Protein 6IKT (pdb70)

Nearest PDB structures (foldseek):
  5cwy-assembly1_A-2  TM=1.002E+00  e=5.126E-31  Xanthomonas oryzae pv. oryzae KACC 10331
  6iky-assembly1_A  TM=1.002E+00  e=7.379E-31  Xanthomonas oryzae pv. oryzae KACC 10331
  5cy7-assembly1_A  TM=1.002E+00  e=2.071E-30  Xanthomonas oryzae pv. oryzae KACC 10331
  5kob-assembly2_D  TM=9.706E-01  e=8.664E-22  Paraburkholderia xenovorans LB400
  6jf3-assembly1_B  TM=9.533E-01  e=2.089E-14  Acinetobacter baumannii

Solvent-accessible surface area: 8164 Å² total

Foldseek 3Di:
DAAQFAAPVPCLLQAQADFDPQFQDPVLVVVVVNQVVNCVVQVHQKDACSRRPDRYQWMWGPDVRDTAIFTPKDKDAPDPDWDWDKDDRNHPQKIFIFIDRQKMWMWGAGSNGHIDIDIDGDPNRVRVVQRSCSNNSHHRVVGGPDPLGIDGPVPDDD

InterPro domains:
  IPR023635 Peptide deformylase [MF_00163] (42-211)
  IPR023635 Peptide deformylase [PF01327] (43-198)
  IPR023635 Peptide deformylase [PR01576] (74-103)
  IPR023635 Peptide deformylase [PR01576] (138-149)
  IPR023635 Peptide deformylase [PR01576] (150-168)
  IPR023635 Peptide deformylase [PR01576] (169-198)
  IPR023635 Peptide deformylase [PTHR10458] (38-197)
  IPR023635 Peptide deformylase [TIGR00079] (45-200)
  IPR023635 Peptide deformylase [cd00487] (46-192)
  IPR036821 Peptide deformylase superfamily [G3DSA:3.90.45.10] (36-211)
  IPR036821 Peptide deformylase superfamily [SSF56420] (32-205)

Structure (mmCIF, N/CA/C/O backbone):
data_6IKT
#
_entry.id   6IKT
#
_cell.length_a   58.880
_cell.length_b   58.880
_cell.length_c   265.292
_cell.angle_alpha   90.000
_cell.angle_beta   90.000
_cell.angle_gamma   120.000
#
_symmetry.space_group_name_H-M   'P 61 2 2'
#
loop_
_entity.id
_entity.type
_entity.pdbx_description
1 polymer 'Peptide deformylase'
2 non-polymer 'CADMIUM ION'
3 non-polymer 'NICKEL (II) ION'
4 non-polymer '(3R)-3-benzyl-4-oxo-4-[(2-oxo-2-phenylethyl)sulfanyl]butanoic acid'
5 water water
#
loop_
_atom_site.group_PDB
_atom_site.id
_atom_site.type_symbol
_atom_site.label_atom_id
_atom_site.label_alt_id
_atom_site.label_comp_id
_atom_site.label_asym_id
_atom_site.label_entity_id
_atom_site.label_seq_id
_atom_site.pdbx_PDB_ins_code
_atom_site.Cartn_x
_atom_site.Cartn_y
_atom_site.Cartn_z
_atom_site.occupancy
_atom_site.B_iso_or_equiv
_atom_site.auth_seq_id
_atom_site.auth_comp_id
_atom_site.auth_asym_id
_atom_site.auth_atom_id
_atom_site.pdbx_PDB_model_num
ATOM 1 N N . MET A 1 1 ? -9.081 21.269 -12.839 1.00 34.39 1 MET A N 1
ATOM 2 C CA . MET A 1 1 ? -9.491 19.863 -12.987 1.00 33.78 1 MET A CA 1
ATOM 3 C C . MET A 1 1 ? -8.523 19.038 -12.122 1.00 29.68 1 MET A C 1
ATOM 4 O O . MET A 1 1 ? -7.276 19.255 -12.165 1.00 26.21 1 MET A O 1
ATOM 9 N N . ILE A 1 2 ? -9.089 18.170 -11.279 1.00 22.92 2 ILE A N 1
ATOM 10 C CA . ILE A 1 2 ? -8.352 17.267 -10.457 1.00 23.78 2 ILE A CA 1
ATOM 11 C C . ILE A 1 2 ? -7.815 16.171 -11.377 1.00 23.75 2 ILE A C 1
ATOM 12 O O . ILE A 1 2 ? -8.550 15.582 -12.122 1.00 23.53 2 ILE A O 1
ATOM 17 N N . ARG A 1 3 ? -6.522 15.870 -11.300 1.00 22.14 3 ARG A N 1
ATOM 18 C CA . ARG A 1 3 ? -5.899 14.864 -12.181 1.00 21.50 3 ARG A CA 1
ATOM 19 C C . ARG A 1 3 ? -5.615 13.579 -11.423 1.00 20.68 3 ARG A C 1
ATOM 20 O O . ARG A 1 3 ? -5.350 13.614 -10.246 1.00 20.61 3 ARG A O 1
ATOM 28 N N . ASP A 1 4 ? -5.596 12.461 -12.107 1.00 21.50 4 ASP A N 1
ATOM 29 C CA . ASP A 1 4 ? -5.206 11.197 -11.479 1.00 24.02 4 ASP A CA 1
ATOM 30 C C . ASP A 1 4 ? -3.726 11.198 -11.079 1.00 22.64 4 ASP A C 1
ATOM 31 O O . ASP A 1 4 ? -2.884 11.566 -11.864 1.00 20.54 4 ASP A O 1
ATOM 36 N N . ILE A 1 5 ? -3.416 10.773 -9.850 1.00 23.57 5 ILE A N 1
ATOM 37 C CA . ILE A 1 5 ? -2.051 10.595 -9.408 1.00 21.68 5 ILE A CA 1
ATOM 38 C C . ILE A 1 5 ? -1.612 9.174 -9.728 1.00 22.78 5 ILE A C 1
ATOM 39 O O . ILE A 1 5 ? -2.253 8.226 -9.313 1.00 23.91 5 ILE A O 1
ATOM 44 N N . ILE A 1 6 ? -0.521 9.004 -10.455 1.00 18.14 6 ILE A N 1
ATOM 45 C CA . ILE A 1 6 ? -0.092 7.691 -10.809 1.00 18.97 6 ILE A CA 1
ATOM 46 C C . ILE A 1 6 ? 0.704 7.064 -9.625 1.00 18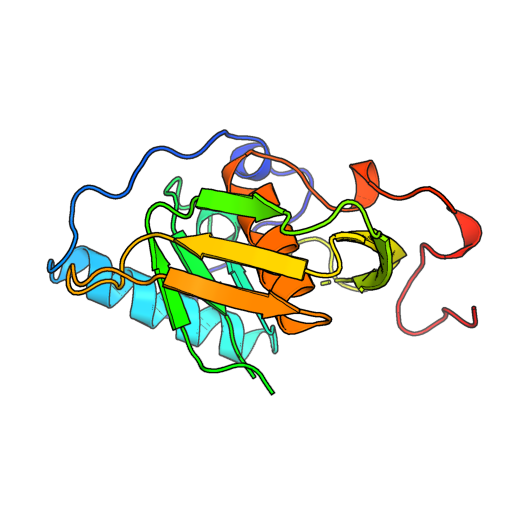.46 6 ILE A C 1
ATOM 47 O O . ILE A 1 6 ? 1.348 7.765 -8.856 1.00 18.16 6 ILE A O 1
ATOM 52 N N . ARG A 1 7 ? 0.643 5.738 -9.526 1.00 17.32 7 ARG A N 1
ATOM 53 C CA . ARG A 1 7 ? 1.217 5.007 -8.412 1.00 20.24 7 ARG A CA 1
ATOM 54 C C . ARG A 1 7 ? 2.543 4.394 -8.766 1.00 18.29 7 ARG A C 1
ATOM 55 O O . ARG A 1 7 ? 2.852 4.107 -9.936 1.00 19.59 7 ARG A O 1
ATOM 63 N N . MET A 1 8 ? 3.335 4.232 -7.750 1.00 18.09 8 MET A N 1
ATOM 64 C CA . MET A 1 8 ? 4.662 3.640 -7.847 1.00 18.59 8 MET A CA 1
ATOM 65 C C . MET A 1 8 ? 4.585 2.316 -8.538 1.00 17.81 8 MET A C 1
ATOM 66 O O . MET A 1 8 ? 3.633 1.581 -8.344 1.00 17.61 8 MET A O 1
ATOM 71 N N . GLY A 1 9 ? 5.543 2.100 -9.433 1.00 18.53 9 GLY A N 1
ATOM 72 C CA . GLY A 1 9 ? 5.409 1.060 -10.420 1.00 21.33 9 GLY A CA 1
ATOM 73 C C . GLY A 1 9 ? 5.115 1.556 -11.812 1.00 21.95 9 GLY A C 1
ATOM 74 O O . GLY A 1 9 ? 5.425 0.878 -12.738 1.00 21.18 9 GLY A O 1
ATOM 75 N N . ASP A 1 10 ? 4.469 2.710 -11.955 1.00 20.03 10 ASP A N 1
ATOM 76 C CA . ASP A 1 10 ? 4.308 3.307 -13.271 1.00 21.68 10 ASP A CA 1
ATOM 77 C C . ASP A 1 10 ? 5.681 3.820 -13.733 1.00 21.83 10 ASP A C 1
ATOM 78 O O . ASP A 1 10 ? 6.397 4.519 -13.022 1.00 20.96 10 ASP A O 1
ATOM 83 N N . LYS A 1 11 ? 6.071 3.367 -14.903 1.00 23.12 11 LYS A N 1
ATOM 84 C CA . LYS A 1 11 ? 7.313 3.757 -15.551 1.00 25.13 11 LYS A CA 1
ATOM 85 C C . LYS A 1 11 ? 7.451 5.245 -15.727 1.00 20.44 11 LYS A C 1
ATOM 86 O O . LYS A 1 11 ? 8.525 5.752 -15.769 1.00 17.74 11 LYS A O 1
ATOM 92 N N . ARG A 1 12 ? 6.343 5.926 -15.794 1.00 21.28 12 ARG A N 1
ATOM 93 C CA . ARG A 1 12 ? 6.365 7.348 -16.005 1.00 20.42 12 ARG A CA 1
ATOM 94 C C . ARG A 1 12 ? 6.909 8.086 -14.820 1.00 22.55 12 ARG A C 1
ATOM 95 O O . ARG A 1 12 ? 7.350 9.194 -14.984 1.00 21.18 12 ARG A O 1
ATOM 103 N N . LEU A 1 13 ? 6.911 7.493 -13.627 1.00 20.60 13 LEU A N 1
ATOM 104 C CA . LEU A 1 13 ? 7.617 8.119 -12.496 1.00 20.29 13 LEU A CA 1
ATOM 105 C C . LEU A 1 13 ? 9.126 7.933 -12.502 1.00 18.65 13 LEU A C 1
ATOM 106 O O . LEU A 1 13 ? 9.832 8.396 -11.606 1.00 20.66 13 LEU A O 1
ATOM 111 N N . LEU A 1 14 ? 9.636 7.127 -13.405 1.00 19.33 14 LEU A N 1
ATOM 112 C CA . LEU A 1 14 ? 11.076 6.831 -13.476 1.00 20.19 14 LEU A CA 1
ATOM 113 C C . LEU A 1 14 ? 11.803 7.657 -14.521 1.00 20.95 14 LEU A C 1
ATOM 114 O O . LEU A 1 14 ? 12.986 7.456 -14.712 1.00 19.23 14 LEU A O 1
ATOM 119 N N . ARG A 1 15 ? 11.123 8.574 -15.188 1.00 22.01 15 ARG A N 1
ATOM 120 C CA . ARG A 1 15 ? 11.750 9.348 -16.305 1.00 22.82 15 ARG A CA 1
ATOM 121 C C . ARG A 1 15 ? 12.512 10.534 -15.773 1.00 20.91 15 ARG A C 1
ATOM 122 O O . ARG A 1 15 ? 12.262 10.983 -14.675 1.00 18.73 15 ARG A O 1
ATOM 130 N N . VAL A 1 16 ? 13.474 11.040 -16.541 1.00 20.09 16 VAL A N 1
ATOM 131 C CA . VAL A 1 16 ? 14.098 12.300 -16.183 1.00 24.72 16 VAL A CA 1
ATOM 132 C C . VAL A 1 16 ? 13.323 13.382 -16.999 1.00 21.96 16 VAL A C 1
ATOM 133 O O . VAL A 1 16 ? 13.318 13.355 -18.225 1.00 20.24 16 VAL A O 1
ATOM 137 N N . ALA A 1 17 ? 12.654 14.300 -16.319 1.00 18.16 17 ALA A N 1
ATOM 138 C CA . ALA A 1 17 ? 11.740 15.227 -17.003 1.00 18.95 17 ALA A CA 1
ATOM 139 C C . ALA A 1 17 ? 12.490 16.337 -17.748 1.00 17.44 17 ALA A C 1
ATOM 140 O O . ALA A 1 17 ? 13.478 16.866 -17.221 1.00 19.16 17 ALA A O 1
ATOM 142 N N . PRO A 1 18 ? 11.980 16.750 -18.931 1.00 18.38 18 PRO A N 1
ATOM 143 C CA . PRO A 1 18 ? 12.561 17.904 -19.589 1.00 17.92 18 PRO A CA 1
ATOM 144 C C . PRO A 1 18 ? 12.103 19.225 -18.988 1.00 17.42 18 PRO A C 1
ATOM 145 O O . PRO A 1 18 ? 11.098 19.287 -18.228 1.00 15.77 18 PRO A O 1
ATOM 149 N N . GLN A 1 19 ? 12.802 20.275 -19.338 1.00 15.75 19 GLN A N 1
ATOM 150 C CA . GLN A 1 19 ? 12.467 21.632 -18.900 1.00 18.42 19 GLN A CA 1
ATOM 151 C C . GLN A 1 19 ? 11.146 22.175 -19.378 1.00 16.19 19 GLN A C 1
ATOM 152 O O . GLN A 1 19 ? 10.677 21.830 -20.408 1.00 17.63 19 GLN A O 1
ATOM 158 N N . VAL A 1 20 ? 10.587 23.086 -18.617 1.00 16.51 20 VAL A N 1
ATOM 159 C CA . VAL A 1 20 ? 9.435 23.882 -18.984 1.00 15.64 20 VAL A CA 1
ATOM 160 C C . VAL A 1 20 ? 9.928 24.988 -19.903 1.00 15.88 20 VAL A C 1
ATOM 161 O O . VAL A 1 20 ? 10.887 25.709 -19.571 1.00 14.89 20 VAL A O 1
ATOM 165 N N . THR A 1 21 ? 9.275 25.154 -21.037 1.00 15.18 21 THR A N 1
ATOM 166 C CA . THR A 1 21 ? 9.682 26.197 -21.993 1.00 17.33 21 THR A CA 1
ATOM 167 C C . THR A 1 21 ? 8.496 27.087 -22.369 1.00 17.13 21 THR A C 1
ATOM 168 O O . THR A 1 21 ? 8.566 27.887 -23.321 1.00 13.43 21 THR A O 1
ATOM 172 N N . ASN A 1 22 ? 7.451 27.039 -21.554 1.00 14.11 22 ASN A N 1
ATOM 173 C CA . ASN A 1 22 ? 6.253 27.856 -21.760 1.00 15.03 22 ASN A CA 1
ATOM 174 C C . ASN A 1 22 ? 5.883 28.693 -20.560 1.00 13.71 22 ASN A C 1
ATOM 175 O O . ASN A 1 22 ? 4.722 28.946 -20.281 1.00 14.00 22 ASN A O 1
ATOM 180 N N . LEU A 1 23 ? 6.906 29.186 -19.877 1.00 13.99 23 LEU A N 1
ATOM 181 C CA . LEU A 1 23 ? 6.679 30.200 -18.848 1.00 14.43 23 LEU A CA 1
ATOM 182 C C . LEU A 1 23 ? 5.812 31.383 -19.368 1.00 16.33 23 LEU A C 1
ATOM 183 O O . LEU A 1 23 ? 5.989 31.874 -20.510 1.00 16.03 23 LEU A O 1
ATOM 188 N N . GLY A 1 24 ? 4.815 31.762 -18.570 1.00 15.51 24 GLY A N 1
ATOM 189 C CA . GLY A 1 24 ? 3.915 32.890 -18.874 1.00 16.06 24 GLY A CA 1
ATOM 190 C C . GLY A 1 24 ? 2.713 32.504 -19.722 1.00 15.25 24 GLY A C 1
ATOM 191 O O . GLY A 1 24 ? 1.898 33.339 -20.033 1.00 16.03 24 GLY A O 1
ATOM 192 N N . SER A 1 25 ? 2.635 31.258 -20.153 1.00 16.54 25 SER A N 1
ATOM 193 C CA . SER A 1 25 ? 1.609 30.839 -21.087 1.00 17.55 25 SER A CA 1
ATOM 194 C C . SER A 1 25 ? 0.329 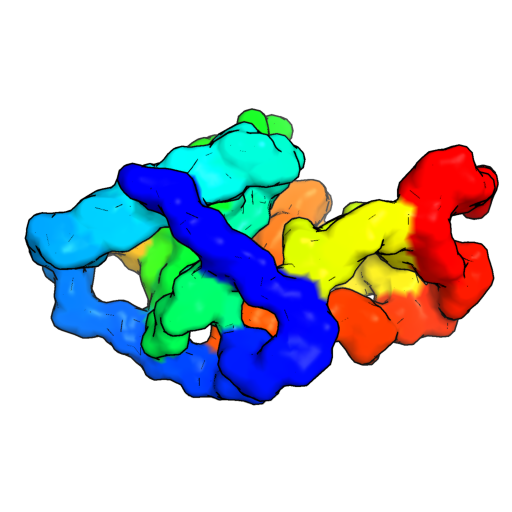30.492 -20.349 1.00 19.05 25 SER A C 1
ATOM 195 O O . SER A 1 25 ? 0.421 30.202 -19.151 1.00 16.33 25 SER A O 1
ATOM 198 N N . ALA A 1 26 ? -0.826 30.533 -21.052 1.00 19.06 26 ALA A N 1
ATOM 199 C CA . ALA A 1 26 ? -2.113 30.038 -20.525 1.00 17.02 26 ALA A CA 1
ATOM 200 C C . ALA A 1 26 ? -2.045 28.546 -20.251 1.00 16.80 26 ALA A C 1
ATOM 201 O O . ALA A 1 26 ? -2.566 28.133 -19.240 1.00 15.76 26 ALA A O 1
ATOM 203 N N . GLU A 1 27 ? -1.416 27.749 -21.121 1.00 15.16 27 GLU A N 1
ATOM 204 C CA . GLU A 1 27 ? -1.261 26.346 -20.943 1.00 16.97 27 GLU A CA 1
ATOM 205 C C . GLU A 1 27 ? -0.555 25.957 -19.612 1.00 17.11 27 GLU A C 1
ATOM 206 O O . GLU A 1 27 ? -1.043 25.118 -18.885 1.00 16.74 27 GLU A O 1
ATOM 208 N N . LEU A 1 28 ? 0.567 26.576 -19.318 1.00 16.01 28 LEU A N 1
ATOM 209 C CA . LEU A 1 28 ? 1.248 26.342 -18.082 1.00 17.09 28 LEU A CA 1
ATOM 210 C C . LEU A 1 28 ? 0.406 26.762 -16.862 1.00 17.75 28 LEU A C 1
ATOM 211 O O . LEU A 1 28 ? 0.396 26.052 -15.846 1.00 14.24 28 LEU A O 1
ATOM 216 N N . HIS A 1 29 ? -0.221 27.942 -16.941 1.00 18.78 29 HIS A N 1
ATOM 217 C CA . HIS A 1 29 ? -1.100 28.449 -15.817 1.00 21.53 29 HIS A CA 1
ATOM 218 C C . HIS A 1 29 ? -2.237 27.425 -15.536 1.00 19.72 29 HIS A C 1
ATOM 219 O O . HIS A 1 29 ? -2.552 27.169 -14.417 1.00 17.24 29 HIS A O 1
ATOM 226 N N . ALA A 1 30 ? -2.833 26.847 -16.553 1.00 19.09 30 ALA A N 1
ATOM 227 C CA . ALA A 1 30 ? -3.898 25.877 -16.349 1.00 19.38 30 ALA A CA 1
ATOM 228 C C . ALA A 1 30 ? -3.313 24.589 -15.739 1.00 20.00 30 ALA A C 1
ATOM 229 O O . ALA A 1 30 ? -3.968 24.007 -14.922 1.00 18.88 30 ALA A O 1
ATOM 231 N N . LEU A 1 31 ? -2.159 24.101 -16.225 1.00 16.87 31 LEU A N 1
ATOM 232 C CA . LEU A 1 31 ? -1.532 22.933 -15.618 1.00 16.07 31 LEU A CA 1
ATOM 233 C C . LEU A 1 31 ? -1.202 23.183 -14.103 1.00 15.34 31 LEU A C 1
ATOM 234 O O . LEU A 1 31 ? -1.472 22.320 -13.238 1.00 15.62 31 LEU A O 1
ATOM 239 N N . VAL A 1 32 ? -0.631 24.320 -13.782 1.00 13.46 32 VAL A N 1
ATOM 240 C CA . VAL A 1 32 ? -0.312 24.646 -12.408 1.00 13.89 32 VAL A CA 1
ATOM 241 C C . VAL A 1 32 ? -1.568 24.688 -11.531 1.00 15.78 32 VAL A C 1
ATOM 242 O O . VAL A 1 32 ? -1.592 24.129 -10.414 1.00 13.71 32 VAL A O 1
ATOM 246 N N . SER A 1 33 ? -2.602 25.354 -12.041 1.00 16.62 33 SER A N 1
ATOM 247 C CA . SER A 1 33 ? -3.905 25.409 -11.346 1.00 18.13 33 SER A CA 1
ATOM 248 C C . SER A 1 33 ? -4.422 23.986 -11.061 1.00 15.83 33 SER A C 1
ATOM 249 O O . SER A 1 33 ? -4.887 23.682 -9.955 1.00 15.77 33 SER A O 1
ATOM 252 N N . ASP A 1 34 ? -4.340 23.119 -12.058 1.00 16.46 34 ASP A N 1
ATOM 253 C CA . ASP A 1 34 ? -4.667 21.697 -11.901 1.00 17.24 34 ASP A CA 1
ATOM 254 C C . ASP A 1 34 ? -3.847 20.994 -10.854 1.00 16.70 34 ASP A C 1
ATOM 255 O O . ASP A 1 34 ? -4.387 20.167 -10.094 1.00 15.02 34 ASP A O 1
ATOM 260 N N . MET A 1 35 ? -2.537 21.291 -10.814 1.00 14.61 35 MET A N 1
ATOM 261 C CA . MET A 1 35 ? -1.655 20.718 -9.819 1.00 14.27 35 MET A CA 1
ATOM 262 C C . MET A 1 35 ? -1.995 21.145 -8.367 1.00 14.17 35 MET A C 1
ATOM 263 O O . MET A 1 35 ? -2.034 20.299 -7.458 1.00 13.32 35 MET A O 1
ATOM 268 N N . PHE A 1 36 ? -2.240 22.427 -8.144 1.00 14.94 36 PHE A N 1
ATOM 269 C CA . PHE A 1 36 ? -2.695 22.869 -6.854 1.00 15.50 36 PHE A CA 1
ATOM 270 C C . PHE A 1 36 ? -4.024 22.206 -6.446 1.00 17.13 36 PHE A C 1
ATOM 271 O O . PHE A 1 36 ? -4.169 21.843 -5.294 1.00 16.42 36 PHE A O 1
ATOM 279 N N . GLU A 1 37 ? -4.933 22.000 -7.393 1.00 17.90 37 GLU A N 1
ATOM 280 C CA . GLU A 1 37 ? -6.216 21.407 -7.088 1.00 19.65 37 GLU A CA 1
ATOM 281 C C . GLU A 1 37 ? -6.066 19.957 -6.718 1.00 18.55 37 GLU A C 1
ATOM 282 O O . GLU A 1 37 ? -6.678 19.466 -5.749 1.00 16.67 37 GLU A O 1
ATOM 288 N N . THR A 1 38 ? -5.280 19.259 -7.514 1.00 16.65 38 THR A N 1
ATOM 289 C CA . THR A 1 38 ? -4.936 17.911 -7.277 1.00 16.04 38 THR A CA 1
ATOM 290 C C . THR A 1 38 ? -4.247 17.658 -5.945 1.00 17.05 38 THR A C 1
ATOM 291 O O . THR A 1 38 ? -4.623 16.693 -5.226 1.00 14.86 38 THR A O 1
ATOM 295 N N . MET A 1 39 ? -3.229 18.459 -5.648 1.00 15.87 39 MET A N 1
ATOM 296 C CA . MET A 1 39 ? -2.486 18.369 -4.405 1.00 18.32 39 MET A CA 1
ATOM 297 C C . MET A 1 39 ? -3.432 18.591 -3.221 1.00 18.98 39 MET A C 1
ATOM 298 O O . MET A 1 39 ? -3.398 17.837 -2.237 1.00 16.92 39 MET A O 1
ATOM 303 N N . GLY A 1 40 ? -4.305 19.602 -3.376 1.00 18.70 40 GLY A N 1
ATOM 304 C CA . GLY A 1 40 ? -5.340 19.934 -2.402 1.00 18.78 40 GLY A CA 1
ATOM 305 C C . GLY A 1 40 ? -6.366 18.841 -2.118 1.00 16.61 40 GLY A C 1
ATOM 306 O O . GLY A 1 40 ? -6.625 18.567 -0.928 1.00 17.31 40 GLY A O 1
ATOM 307 N N . ALA A 1 41 ? -6.882 18.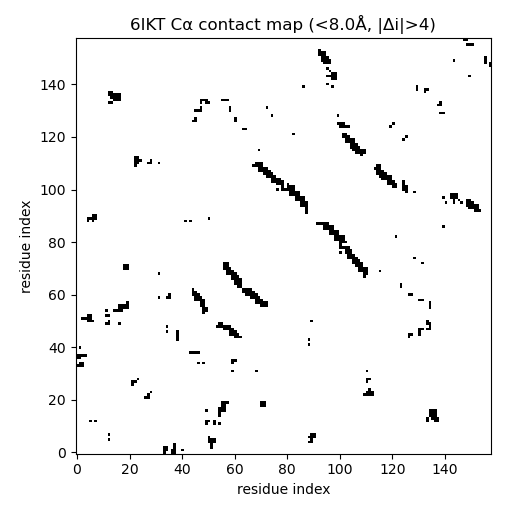219 -3.158 1.00 14.91 41 ALA A N 1
ATOM 308 C CA . ALA A 1 41 ? -7.802 17.091 -3.009 1.00 17.16 41 ALA A CA 1
ATOM 309 C C . ALA A 1 41 ? -7.122 15.853 -2.355 1.00 19.20 41 ALA A C 1
ATOM 310 O O . ALA A 1 41 ? -7.792 15.125 -1.616 1.00 22.02 41 ALA A O 1
ATOM 312 N N . ALA A 1 42 ? -5.825 15.646 -2.571 1.00 18.69 42 ALA A N 1
ATOM 313 C CA . ALA A 1 42 ? -5.132 14.510 -1.973 1.00 19.58 42 ALA A CA 1
ATOM 314 C C . ALA A 1 42 ? -4.562 14.878 -0.613 1.00 19.11 42 ALA A C 1
ATOM 315 O O . ALA A 1 42 ? -3.962 14.062 -0.014 1.00 16.18 42 ALA A O 1
ATOM 317 N N . HIS A 1 43 ? -4.695 16.111 -0.146 1.00 17.72 43 HIS A N 1
ATOM 318 C CA . HIS A 1 43 ? -4.147 16.566 1.125 1.00 20.41 43 HIS A CA 1
ATOM 319 C C . HIS A 1 43 ? -2.623 16.467 1.159 1.00 20.56 43 HIS A C 1
ATOM 320 O O . HIS A 1 43 ? -2.024 16.116 2.147 1.00 19.25 43 HIS A O 1
ATOM 327 N N . GLY A 1 44 ? -1.974 16.751 0.051 1.00 18.98 44 GLY A N 1
ATOM 328 C CA . GLY A 1 44 ? -0.525 16.783 0.039 1.00 17.48 44 GLY A CA 1
ATOM 329 C C . GLY A 1 44 ? 0.033 18.109 0.406 1.00 18.20 44 GLY A C 1
ATOM 330 O O . GLY A 1 44 ? -0.695 19.077 0.439 1.00 15.84 44 GLY A O 1
ATOM 331 N N . VAL A 1 45 ? 1.347 18.140 0.661 1.00 17.32 45 VAL A N 1
ATOM 332 C CA . VAL A 1 45 ? 2.068 19.366 0.802 1.00 18.42 45 VAL A CA 1
ATOM 333 C C . VAL A 1 45 ? 3.037 19.648 -0.377 1.00 17.02 45 VAL A C 1
ATOM 334 O O . VAL A 1 45 ? 3.739 20.662 -0.374 1.00 16.38 45 VAL A O 1
ATOM 338 N N . GLY A 1 46 ? 3.100 18.738 -1.322 1.00 15.14 46 GLY A N 1
ATOM 339 C CA . GLY A 1 46 ? 3.887 18.930 -2.519 1.00 15.62 46 GLY A CA 1
ATOM 340 C C . GLY A 1 46 ? 3.335 17.994 -3.561 1.00 15.25 46 GLY A C 1
ATOM 341 O O . GLY A 1 46 ? 2.648 17.004 -3.221 1.00 16.27 46 GLY A O 1
ATOM 342 N N . LEU A 1 47 ? 3.552 18.322 -4.822 1.00 13.66 47 LEU A N 1
ATOM 343 C CA . LEU A 1 47 ? 3.157 17.445 -5.928 1.00 13.37 47 LEU A CA 1
ATOM 344 C C . LEU A 1 47 ? 4.058 17.792 -7.123 1.00 13.00 47 LEU A C 1
ATOM 345 O O . LEU A 1 47 ? 4.253 18.973 -7.390 1.00 14.30 47 LEU A O 1
ATOM 350 N N . ALA A 1 48 ? 4.659 16.805 -7.773 1.00 12.07 48 ALA A N 1
ATOM 351 C CA . ALA A 1 48 ? 5.543 17.069 -8.930 1.00 13.64 48 ALA A CA 1
ATOM 352 C C . ALA A 1 48 ? 4.760 16.662 -10.159 1.00 12.89 48 ALA A C 1
ATOM 353 O O . ALA A 1 48 ? 3.966 15.761 -10.079 1.00 13.80 48 ALA A O 1
ATOM 355 N N . ALA A 1 49 ? 5.006 17.299 -11.288 1.00 12.61 49 ALA A N 1
ATOM 356 C CA . ALA A 1 49 ? 4.258 17.027 -12.509 1.00 12.98 49 ALA A CA 1
ATOM 357 C C . ALA A 1 49 ? 4.329 15.568 -12.954 1.00 13.92 49 ALA A C 1
ATOM 358 O O . ALA A 1 49 ? 3.363 15.049 -13.451 1.00 13.00 49 ALA A O 1
ATOM 360 N N . PRO A 1 50 ? 5.471 14.881 -12.774 1.00 13.93 50 PRO A N 1
ATOM 361 C CA . PRO A 1 50 ? 5.461 13.469 -13.170 1.00 14.21 50 PRO A CA 1
ATOM 362 C C . PRO A 1 50 ? 4.447 12.597 -12.450 1.00 14.88 50 PRO A C 1
ATOM 363 O O . PRO A 1 50 ? 3.964 11.594 -13.037 1.00 15.67 50 PRO A O 1
ATOM 367 N N . GLN A 1 51 ? 4.077 12.983 -11.240 1.00 14.29 51 GLN A N 1
ATOM 368 C CA . GLN A 1 51 ? 3.061 12.265 -10.535 1.00 15.24 51 GLN A CA 1
ATOM 369 C C . GLN A 1 51 ? 1.640 12.325 -11.131 1.00 16.50 51 GLN A C 1
ATOM 370 O O . GLN A 1 51 ? 0.788 11.542 -10.694 1.00 17.00 51 GLN A O 1
ATOM 376 N N . ILE A 1 52 ? 1.351 13.264 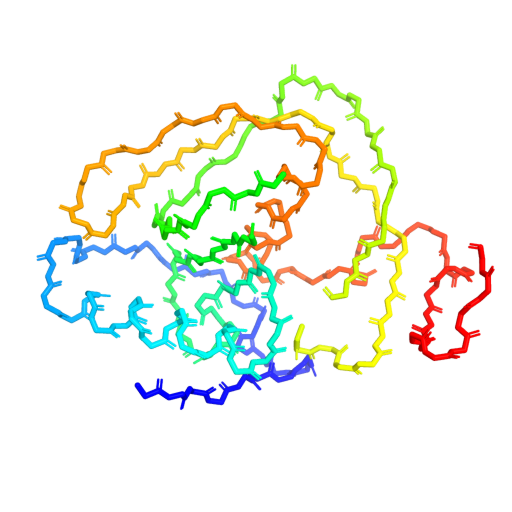-12.037 1.00 14.88 52 ILE A N 1
ATOM 377 C CA . ILE A 1 52 ? 0.120 13.284 -12.756 1.00 15.23 52 ILE A CA 1
ATOM 378 C C . ILE A 1 52 ? 0.446 12.988 -14.189 1.00 16.05 52 ILE A C 1
ATOM 379 O O . ILE A 1 52 ? -0.268 13.387 -15.073 1.00 15.26 52 ILE A O 1
ATOM 384 N N . ALA A 1 53 ? 1.532 12.260 -14.426 1.00 15.71 53 ALA A N 1
ATOM 385 C CA . ALA A 1 53 ? 1.967 11.801 -15.770 1.00 18.63 53 ALA A CA 1
ATOM 386 C C . ALA A 1 53 ? 2.239 12.961 -16.710 1.00 19.53 53 ALA A C 1
ATOM 387 O O . ALA A 1 53 ? 2.041 12.834 -17.879 1.00 21.62 53 ALA A O 1
ATOM 389 N N . VAL A 1 54 ? 2.730 14.073 -16.183 1.00 18.49 54 VAL A N 1
ATOM 390 C CA . VAL A 1 54 ? 3.168 15.147 -17.035 1.00 18.97 54 VAL A CA 1
ATOM 391 C C . VAL A 1 54 ? 4.675 15.224 -16.882 1.00 18.77 54 VAL A C 1
ATOM 392 O O . VAL A 1 54 ? 5.195 15.522 -15.787 1.00 17.32 54 VAL A O 1
ATOM 396 N N . ASP A 1 55 ? 5.356 14.989 -18.002 1.00 16.29 55 ASP A N 1
ATOM 397 C CA . ASP A 1 55 ? 6.822 14.914 -18.071 1.00 19.34 55 ASP A CA 1
ATOM 398 C C . ASP A 1 55 ? 7.444 16.349 -18.230 1.00 18.50 55 ASP A C 1
ATOM 399 O O . ASP A 1 55 ? 7.879 16.784 -19.301 1.00 17.36 55 ASP A O 1
ATOM 404 N N . LEU A 1 56 ? 7.501 17.061 -17.121 1.00 16.55 56 LEU A N 1
ATOM 405 C CA . LEU A 1 56 ? 8.028 18.417 -17.068 1.00 15.73 56 LEU A CA 1
ATOM 406 C C . LEU A 1 56 ? 8.623 18.656 -15.714 1.00 15.15 56 LEU A C 1
ATOM 407 O O . LEU A 1 56 ? 8.105 18.145 -14.687 1.00 14.76 56 LEU A O 1
ATOM 412 N N . GLN A 1 57 ? 9.643 19.499 -15.706 1.00 13.74 57 GLN A N 1
ATOM 413 C CA . GLN A 1 57 ? 10.284 20.013 -14.466 1.00 13.99 57 GLN A CA 1
ATOM 414 C C . GLN A 1 57 ? 9.444 21.059 -13.771 1.00 13.29 57 GLN A C 1
ATOM 415 O O . GLN A 1 57 ? 9.696 22.257 -13.825 1.00 13.19 57 GLN A O 1
ATOM 421 N N . LEU A 1 58 ? 8.425 20.598 -13.064 1.00 13.06 58 LEU A N 1
ATOM 422 C CA . LEU A 1 58 ? 7.493 21.458 -12.455 1.00 12.46 58 LEU A CA 1
ATOM 423 C C . LEU A 1 58 ? 6.977 20.803 -11.160 1.00 12.21 58 LEU A C 1
ATOM 424 O O . LEU A 1 58 ? 6.615 19.632 -11.142 1.00 11.70 58 LEU A O 1
ATOM 429 N N . MET A 1 59 ? 6.957 21.578 -10.110 1.00 12.02 59 MET A N 1
ATOM 430 C CA . MET A 1 59 ? 6.385 21.144 -8.840 1.00 13.26 59 MET A CA 1
ATOM 431 C C . MET A 1 59 ? 5.537 22.276 -8.241 1.00 12.50 59 MET A C 1
ATOM 432 O O . MET A 1 59 ? 5.734 23.462 -8.550 1.00 11.44 59 MET A O 1
ATOM 437 N N . VAL A 1 60 ? 4.616 21.884 -7.374 1.00 12.68 60 VAL A N 1
ATOM 438 C CA . VAL A 1 60 ? 3.888 22.798 -6.498 1.00 12.43 60 VAL A CA 1
ATOM 439 C C . VAL A 1 60 ? 4.040 22.320 -5.059 1.00 12.42 60 VAL A C 1
ATOM 440 O O . VAL A 1 60 ? 4.249 21.144 -4.868 1.00 11.37 60 VAL A O 1
ATOM 444 N N . PHE A 1 61 ? 4.008 23.228 -4.099 1.00 12.09 61 PHE A N 1
ATOM 445 C CA . PHE A 1 61 ? 4.156 22.865 -2.726 1.00 13.52 61 PHE A CA 1
ATOM 446 C C . PHE A 1 61 ? 3.675 23.972 -1.819 1.00 16.81 61 PHE A C 1
ATOM 447 O O . PHE A 1 61 ? 3.501 25.116 -2.262 1.00 15.69 61 PHE A O 1
ATOM 455 N N . GLY A 1 62 ? 3.388 23.601 -0.568 1.00 16.48 62 GLY A N 1
ATOM 456 C CA . GLY A 1 62 ? 3.192 24.555 0.529 1.00 19.75 62 GLY A CA 1
ATOM 457 C C . GLY A 1 62 ? 1.913 24.243 1.296 1.00 25.40 62 GLY A C 1
ATOM 458 O O . GLY A 1 62 ? 0.996 23.583 0.759 1.00 29.82 62 GLY A O 1
ATOM 459 N N . PHE A 1 63 ? 1.770 24.862 2.451 1.00 27.71 63 PHE A N 1
ATOM 460 C CA . PHE A 1 63 ? 0.985 24.293 3.592 1.00 35.51 63 PHE A CA 1
ATOM 461 C C . PHE A 1 63 ? 0.557 25.478 4.442 1.00 36.41 63 PHE A C 1
ATOM 462 O O . PHE A 1 63 ? 1.486 26.117 4.962 1.00 36.11 63 PHE A O 1
ATOM 464 N N . ALA A 1 74 ? 5.910 26.805 8.457 1.00 52.13 74 ALA A N 1
ATOM 465 C CA . ALA A 1 74 ? 4.836 26.786 7.475 1.00 54.29 74 ALA A CA 1
ATOM 466 C C . ALA A 1 74 ? 5.380 27.344 6.183 1.00 53.60 74 ALA A C 1
ATOM 467 O O . ALA A 1 74 ? 6.100 28.333 6.177 1.00 54.49 74 ALA A O 1
ATOM 469 N N . VAL A 1 75 ? 4.982 26.708 5.093 1.00 47.91 75 VAL A N 1
ATOM 470 C CA . VAL A 1 75 ? 5.686 26.793 3.810 1.00 43.98 75 VAL A CA 1
ATOM 471 C C . VAL A 1 75 ? 4.804 27.523 2.778 1.00 33.12 75 VAL A C 1
ATOM 472 O O . VAL A 1 75 ? 3.712 27.088 2.473 1.00 26.01 75 VAL A O 1
ATOM 476 N N . PRO A 1 76 ? 5.271 28.613 2.244 1.00 31.21 76 PRO A N 1
ATOM 477 C CA . PRO A 1 76 ? 4.491 29.411 1.296 1.00 31.28 76 PRO A CA 1
ATOM 478 C C . PRO A 1 76 ? 4.107 28.626 0.028 1.00 25.21 76 PRO A C 1
ATOM 479 O O . PRO A 1 76 ? 4.893 27.800 -0.465 1.00 23.25 76 PRO A O 1
ATOM 483 N N . LEU A 1 77 ? 2.876 28.835 -0.421 1.00 21.14 77 LEU A N 1
ATOM 484 C CA . LEU A 1 77 ? 2.354 28.140 -1.555 1.00 19.01 77 LEU A CA 1
ATOM 485 C C . LEU A 1 77 ? 3.165 28.607 -2.768 1.00 16.61 77 LEU A C 1
ATOM 486 O O . LEU A 1 77 ? 3.282 29.801 -3.011 1.00 13.92 77 LEU A O 1
ATOM 491 N N . THR A 1 78 ? 3.736 27.655 -3.508 1.00 14.06 78 THR A N 1
ATOM 492 C CA . THR A 1 78 ? 4.699 27.966 -4.543 1.00 13.01 78 THR A CA 1
ATOM 493 C C . THR A 1 78 ? 4.541 27.047 -5.686 1.00 12.51 78 THR A C 1
ATOM 494 O O . THR A 1 78 ? 4.415 25.779 -5.501 1.00 12.21 78 THR A O 1
ATOM 498 N N . ALA A 1 79 ? 4.627 27.597 -6.889 1.00 11.20 79 ALA A N 1
ATOM 499 C CA . ALA A 1 79 ? 4.787 26.772 -8.093 1.00 11.36 79 ALA A CA 1
ATOM 500 C C . ALA A 1 79 ? 6.201 27.038 -8.663 1.00 11.43 79 ALA A C 1
ATOM 501 O O . ALA A 1 79 ? 6.579 28.202 -8.790 1.00 11.70 79 ALA A O 1
ATOM 503 N N . LEU A 1 80 ? 6.993 25.995 -8.887 1.00 12.29 80 LEU A N 1
ATOM 504 C CA . LEU A 1 80 ? 8.391 26.107 -9.242 1.00 12.64 80 LEU A CA 1
ATOM 505 C C . LEU A 1 80 ? 8.677 25.302 -10.486 1.00 12.64 80 LEU A C 1
ATOM 506 O O . LEU A 1 80 ? 8.537 24.089 -10.526 1.00 13.19 80 LEU A O 1
ATOM 511 N N . ALA A 1 81 ? 9.079 25.989 -11.549 1.00 12.94 81 ALA A N 1
ATOM 512 C CA . ALA A 1 81 ? 9.586 25.370 -12.782 1.00 13.40 81 ALA A CA 1
ATOM 513 C C . ALA A 1 81 ? 11.125 25.342 -12.828 1.00 13.32 81 ALA A C 1
ATOM 514 O O . ALA A 1 81 ? 11.767 26.271 -12.362 1.00 14.07 81 ALA A O 1
ATOM 516 N N . ASN A 1 82 ? 11.660 24.299 -13.455 1.00 14.38 82 ASN A N 1
ATOM 517 C CA . ASN A 1 82 ? 13.114 24.181 -13.792 1.00 16.21 82 ASN A CA 1
ATOM 518 C C . ASN A 1 82 ? 14.005 24.293 -12.551 1.00 16.52 82 ASN A C 1
ATOM 519 O O . ASN A 1 82 ? 15.002 24.953 -12.527 1.00 16.27 82 ASN A O 1
ATOM 524 N N . ALA A 1 83 ? 13.577 23.616 -11.492 1.00 16.60 83 ALA A N 1
ATOM 525 C CA . ALA A 1 83 ? 14.215 23.767 -10.215 1.00 16.87 83 ALA A CA 1
ATOM 526 C C . ALA A 1 83 ? 15.670 23.238 -10.259 1.00 18.71 83 ALA A C 1
ATOM 527 O O . ALA A 1 83 ? 15.944 22.211 -10.891 1.00 16.73 83 ALA A O 1
ATOM 529 N N . GLN A 1 84 ? 16.531 23.949 -9.546 1.00 18.41 84 GLN A N 1
ATOM 530 C CA . GLN A 1 84 ? 17.897 23.551 -9.247 1.00 23.13 84 GLN A CA 1
ATOM 531 C C . GLN A 1 84 ? 18.081 23.677 -7.778 1.00 19.48 84 GLN A C 1
ATOM 532 O O . GLN A 1 84 ? 17.619 24.642 -7.185 1.00 19.18 84 GLN A O 1
ATOM 538 N N . ILE A 1 85 ? 18.706 22.677 -7.173 1.00 19.47 85 ILE A N 1
ATOM 539 C CA . ILE A 1 85 ? 18.964 22.683 -5.739 1.00 20.32 85 ILE A CA 1
ATOM 540 C C . ILE A 1 85 ? 20.466 22.550 -5.465 1.00 21.33 85 ILE A C 1
ATOM 541 O O . ILE A 1 85 ? 21.189 21.859 -6.201 1.00 19.93 85 ILE A O 1
ATOM 546 N N . GLU A 1 86 ? 20.898 23.168 -4.380 1.00 21.96 86 GLU A N 1
ATOM 547 C CA . GLU A 1 86 ? 22.272 23.065 -3.907 1.00 26.53 86 GLU A CA 1
ATOM 548 C C . GLU A 1 86 ? 22.235 23.056 -2.414 1.00 23.57 86 GLU A C 1
ATOM 549 O O . GLU A 1 86 ? 21.583 23.912 -1.799 1.00 21.20 86 GLU A O 1
ATOM 555 N N . PRO A 1 87 ? 22.921 22.074 -1.807 1.00 24.46 87 PRO A N 1
ATOM 556 C CA . PRO A 1 87 ? 22.989 22.085 -0.359 1.00 24.03 87 PRO A CA 1
ATOM 557 C C . PRO A 1 87 ? 23.833 23.256 0.121 1.00 21.72 87 PRO A C 1
ATOM 558 O O . PRO A 1 87 ? 24.745 23.649 -0.565 1.00 20.14 87 PRO A O 1
ATOM 562 N N . LEU A 1 88 ? 23.469 23.833 1.243 1.00 21.93 88 LEU A N 1
ATOM 563 C CA . LEU A 1 88 ? 24.234 24.946 1.879 1.00 24.15 88 LEU A CA 1
ATOM 564 C C . LEU A 1 88 ? 25.096 24.474 3.057 1.00 25.97 88 LEU A C 1
ATOM 565 O O . LEU A 1 88 ? 25.834 25.298 3.628 1.00 24.57 88 LEU A O 1
ATOM 570 N N . SER A 1 89 ? 24.940 23.207 3.461 1.00 24.96 89 SER A N 1
ATOM 571 C CA . SER A 1 89 ? 25.971 22.524 4.222 1.00 26.57 89 SER A CA 1
ATOM 572 C C . SER A 1 89 ? 25.802 21.040 3.987 1.00 31.04 89 SER A C 1
ATOM 573 O O . SER A 1 89 ? 24.925 20.624 3.209 1.00 27.42 89 SER A O 1
ATOM 576 N N . ASP A 1 90 ? 26.657 20.255 4.644 1.00 29.92 90 ASP A N 1
ATOM 577 C CA . ASP A 1 90 ? 26.664 18.814 4.478 1.00 31.04 90 ASP A CA 1
ATOM 578 C C . ASP A 1 90 ? 25.826 18.190 5.565 1.00 26.71 90 ASP A C 1
ATOM 579 O O . ASP A 1 90 ? 25.601 16.988 5.535 1.00 28.06 90 ASP A O 1
ATOM 584 N N . GLU A 1 91 ? 25.288 18.975 6.485 1.00 23.00 91 GLU A N 1
ATOM 585 C CA . GLU A 1 91 ? 24.441 18.429 7.512 1.00 24.25 91 GLU A CA 1
ATOM 586 C C . GLU A 1 91 ? 23.125 17.766 6.961 1.00 25.38 91 GLU A C 1
ATOM 587 O O . GLU A 1 91 ? 22.348 18.388 6.234 1.00 22.36 91 GLU A O 1
ATOM 593 N N . MET A 1 92 ? 22.949 16.488 7.330 1.00 26.39 92 MET A N 1
ATOM 594 C CA . MET A 1 92 ? 21.783 15.698 7.077 1.00 24.91 92 MET A CA 1
ATOM 595 C C . MET A 1 92 ? 20.897 15.696 8.286 1.00 22.76 92 MET A C 1
ATOM 596 O O . MET A 1 92 ? 21.345 15.850 9.426 1.00 23.34 92 MET A O 1
ATOM 601 N N . GLU A 1 93 ? 19.620 15.526 8.019 1.00 20.01 93 GLU A N 1
ATOM 602 C CA . GLU A 1 93 ? 18.627 15.378 9.033 1.00 21.24 93 GLU A CA 1
ATOM 603 C C . GLU A 1 93 ? 17.640 14.304 8.612 1.00 21.88 93 GLU A C 1
ATOM 604 O O . GLU A 1 93 ? 17.236 14.245 7.454 1.00 18.99 93 GLU A O 1
ATOM 610 N N . ASN A 1 94 ? 17.255 13.458 9.560 1.00 22.02 94 ASN A N 1
ATOM 611 C CA . ASN A 1 94 ? 16.224 12.439 9.331 1.00 21.47 94 ASN A CA 1
ATOM 612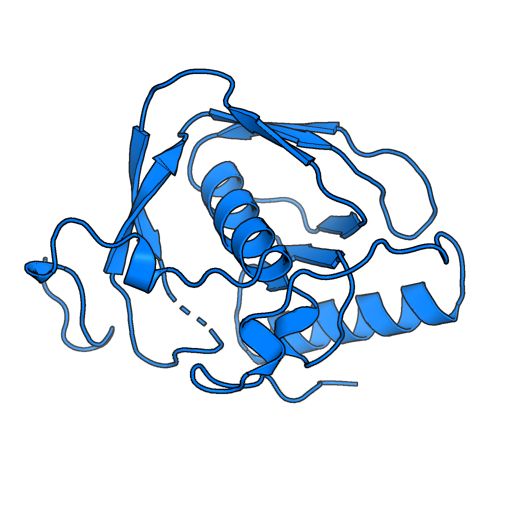 C C . ASN A 1 94 ? 14.842 13.026 9.618 1.00 21.53 94 ASN A C 1
ATOM 613 O O . ASN A 1 94 ? 14.678 13.880 10.467 1.00 20.27 94 ASN A O 1
ATOM 618 N N . GLY A 1 95 ? 13.838 12.548 8.909 1.00 18.64 95 GLY A N 1
ATOM 619 C CA . GLY A 1 95 ? 12.487 12.986 9.103 1.00 17.84 95 GLY A CA 1
ATOM 620 C C . GLY A 1 95 ? 11.524 12.094 8.332 1.00 17.44 95 GLY A C 1
ATOM 621 O O . GLY A 1 95 ? 11.930 11.366 7.452 1.00 18.32 95 GLY A O 1
ATOM 622 N N . TRP A 1 96 ? 10.263 12.132 8.713 1.00 18.70 96 TRP A N 1
ATOM 623 C CA . TRP A 1 96 ? 9.234 11.348 8.071 1.00 18.17 96 TRP A CA 1
ATOM 624 C C . TRP A 1 96 ? 8.856 11.817 6.665 1.00 18.28 96 TRP A C 1
ATOM 625 O O . TRP A 1 96 ? 8.703 13.025 6.421 1.00 20.25 96 TRP A O 1
ATOM 636 N N . GLU A 1 97 ? 8.729 10.889 5.734 1.00 16.25 97 GLU A N 1
ATOM 637 C CA . GLU A 1 97 ? 8.200 11.222 4.398 1.00 17.79 97 GLU A CA 1
ATOM 638 C C . GLU A 1 97 ? 7.153 10.206 3.988 1.00 18.86 97 GLU A C 1
ATOM 639 O O . GLU A 1 97 ? 7.282 9.037 4.321 1.00 19.53 97 GLU A O 1
ATOM 645 N N . GLY A 1 98 ? 6.154 10.668 3.250 1.00 17.94 98 GLY A N 1
ATOM 646 C CA . GLY A 1 98 ? 5.153 9.843 2.587 1.00 19.06 98 GLY A CA 1
ATOM 647 C C . GLY A 1 98 ? 5.106 10.251 1.098 1.00 19.44 98 GLY A C 1
ATOM 648 O O . GLY A 1 98 ? 5.806 11.172 0.677 1.00 22.22 98 GLY A O 1
ATOM 657 N N . LEU A 1 100 ? 2.157 10.578 -2.231 1.00 21.16 100 LEU A N 1
ATOM 658 C CA . LEU A 1 100 ? 0.837 10.331 -2.793 1.00 24.32 100 LEU A CA 1
ATOM 659 C C . LEU A 1 100 ? 0.834 9.211 -3.843 1.00 23.07 100 LEU A C 1
ATOM 660 O O . LEU A 1 100 ? -0.197 8.643 -4.104 1.00 23.77 100 LEU A O 1
ATOM 665 N N . SER A 1 101 ? 1.984 8.914 -4.442 1.00 21.65 101 SER A N 1
ATOM 666 C CA . SER A 1 101 ? 2.062 7.810 -5.389 1.00 20.49 101 SER A CA 1
ATOM 667 C C . SER A 1 101 ? 2.316 6.441 -4.624 1.00 22.02 101 SER A C 1
ATOM 668 O O . SER A 1 101 ? 2.428 5.394 -5.242 1.00 20.79 101 SER A O 1
ATOM 671 N N . ILE A 1 102 ? 2.505 6.495 -3.300 1.00 24.16 102 ILE A N 1
ATOM 672 C CA . ILE A 1 102 ? 2.763 5.302 -2.496 1.00 25.33 102 ILE A CA 1
ATOM 673 C C . ILE A 1 102 ? 1.790 5.331 -1.328 1.00 22.89 102 ILE A C 1
ATOM 674 O O . ILE A 1 102 ? 2.243 5.484 -0.194 1.00 20.99 102 ILE A O 1
ATOM 679 N N . PRO A 1 103 ? 0.467 5.216 -1.591 1.00 22.95 103 PRO A N 1
ATOM 680 C CA . PRO A 1 103 ? -0.475 5.618 -0.503 1.00 25.24 103 PRO A CA 1
ATOM 681 C C . PRO A 1 103 ? -0.435 4.662 0.675 1.00 24.75 103 PRO A C 1
ATOM 682 O O . PRO A 1 103 ? -0.218 3.487 0.445 1.00 23.14 103 PRO A O 1
ATOM 686 N N . GLY A 1 104 ? -0.590 5.219 1.883 1.00 21.55 104 GLY A N 1
ATOM 687 C CA . GLY A 1 104 ? -0.591 4.517 3.125 1.00 23.47 104 GLY A CA 1
ATOM 688 C C . GLY A 1 104 ? 0.762 4.331 3.753 1.00 24.46 104 GLY A C 1
ATOM 689 O O . GLY A 1 104 ? 0.839 4.008 4.951 1.00 28.71 104 GLY A O 1
ATOM 690 N N . LEU A 1 105 ? 1.847 4.540 3.007 1.00 21.64 105 LEU A N 1
ATOM 691 C CA . LEU A 1 105 ? 3.167 4.242 3.561 1.00 20.51 105 LEU A CA 1
ATOM 692 C C . LEU A 1 105 ? 3.960 5.461 4.064 1.00 21.20 105 LEU A C 1
ATOM 693 O O . LEU A 1 105 ? 3.720 6.589 3.623 1.00 21.32 105 LEU A O 1
ATOM 698 N N . ARG A 1 106 ? 4.896 5.244 4.977 1.00 19.31 106 ARG A N 1
ATOM 699 C CA . ARG A 1 106 ? 5.900 6.248 5.276 1.00 20.46 106 ARG A CA 1
ATOM 700 C C . ARG A 1 106 ? 7.232 5.671 5.714 1.00 20.13 106 ARG A C 1
ATOM 701 O O . ARG A 1 106 ? 7.309 4.493 6.007 1.00 18.84 106 ARG A O 1
ATOM 709 N N . ALA A 1 107 ? 8.300 6.470 5.636 1.00 16.50 107 ALA A N 1
ATOM 710 C CA . ALA A 1 107 ? 9.602 6.059 6.092 1.00 16.53 107 ALA A CA 1
ATOM 711 C C . ALA A 1 107 ? 10.366 7.261 6.576 1.00 17.41 107 ALA A C 1
ATOM 712 O O . ALA A 1 107 ? 10.001 8.424 6.287 1.00 15.52 107 ALA A O 1
ATOM 714 N N . VAL A 1 108 ? 11.427 6.984 7.319 1.00 16.63 108 VAL A N 1
ATOM 715 C CA . VAL A 1 108 ? 12.372 7.995 7.724 1.00 17.85 108 VAL A CA 1
ATOM 716 C C . VAL A 1 108 ? 13.453 8.118 6.681 1.00 15.82 108 VAL A C 1
ATOM 717 O O . VAL A 1 108 ? 14.090 7.154 6.373 1.00 18.91 108 VAL A O 1
ATOM 721 N N . ILE A 1 109 ? 13.680 9.321 6.168 1.00 15.14 109 ILE A N 1
ATOM 722 C CA . ILE A 1 109 ? 14.622 9.579 5.096 1.00 16.38 109 ILE A CA 1
ATOM 723 C C . ILE A 1 109 ? 15.566 10.710 5.502 1.00 17.23 109 ILE A C 1
ATOM 724 O O . ILE A 1 109 ? 15.122 11.744 6.025 1.00 16.96 109 ILE A O 1
ATOM 729 N N . PRO A 1 110 ? 16.851 10.530 5.279 1.00 19.41 110 PRO A N 1
ATOM 730 C CA . PRO A 1 110 ? 17.785 11.634 5.501 1.00 19.29 110 PRO A CA 1
ATOM 731 C C . PRO A 1 110 ? 17.758 12.640 4.338 1.00 18.74 110 PRO A C 1
ATOM 732 O O . PRO A 1 110 ? 17.798 12.232 3.217 1.00 15.45 110 PRO A O 1
ATOM 736 N N . ARG A 1 111 ? 17.760 13.939 4.623 1.00 16.94 111 ARG A N 1
ATOM 737 C CA . ARG A 1 111 ? 17.828 14.965 3.557 1.00 15.98 111 ARG A CA 1
ATOM 738 C C . ARG A 1 111 ? 18.780 16.052 4.073 1.00 17.57 111 ARG A C 1
ATOM 739 O O . ARG A 1 111 ? 19.031 16.162 5.281 1.00 16.27 111 ARG A O 1
ATOM 747 N N . TYR A 1 112 ? 19.269 16.873 3.171 1.00 17.91 112 TYR A N 1
ATOM 748 C CA . TYR A 1 112 ? 19.985 18.050 3.599 1.00 18.25 112 TYR A CA 1
ATOM 749 C C . TYR A 1 112 ? 19.062 18.906 4.436 1.00 19.11 112 TYR A C 1
ATOM 750 O O . TYR A 1 112 ? 17.871 19.091 4.145 1.00 19.21 112 TYR A O 1
ATOM 759 N N . ARG A 1 113 ? 19.588 19.361 5.561 1.00 17.19 113 ARG A N 1
ATOM 760 C CA . ARG A 1 113 ? 18.865 20.238 6.366 1.00 19.32 113 ARG A CA 1
ATOM 761 C C . ARG A 1 113 ? 18.716 21.632 5.759 1.00 17.45 113 ARG A C 1
ATOM 762 O O . ARG A 1 113 ? 17.732 22.307 6.090 1.00 17.07 113 ARG A O 1
ATOM 770 N N . TYR A 1 114 ? 19.713 22.083 5.001 1.00 17.83 114 TYR A N 1
ATOM 771 C CA . TYR A 1 114 ? 19.792 23.447 4.459 1.00 19.33 114 TYR A CA 1
ATOM 772 C C . TYR A 1 114 ? 20.098 23.441 3.007 1.00 17.84 114 TYR A C 1
ATOM 773 O O . TYR A 1 114 ? 21.117 22.851 2.587 1.00 17.88 114 TYR A O 1
ATOM 782 N N . ILE A 1 115 ? 19.276 24.143 2.216 1.00 16.35 115 ILE A N 1
ATOM 783 C CA . ILE A 1 115 ? 19.479 24.216 0.790 1.00 15.32 115 ILE A CA 1
ATOM 784 C C . ILE A 1 115 ? 19.133 25.599 0.248 1.00 14.68 115 ILE A C 1
ATOM 785 O O . ILE A 1 115 ? 18.462 26.399 0.897 1.00 14.56 115 ILE A O 1
ATOM 790 N N . ARG A 1 116 ? 19.566 25.831 -0.991 1.00 16.20 116 ARG A N 1
ATOM 791 C CA . ARG A 1 116 ? 19.038 26.872 -1.827 1.00 16.56 116 ARG A CA 1
ATOM 792 C C . ARG A 1 116 ? 18.440 26.200 -3.006 1.00 16.73 116 ARG A C 1
ATOM 793 O O . ARG A 1 116 ? 19.023 25.266 -3.601 1.00 17.60 116 ARG A O 1
ATOM 801 N N . TYR A 1 117 ? 17.266 26.681 -3.364 1.00 16.58 117 TYR A N 1
ATOM 802 C CA . TYR A 1 117 ? 16.652 26.305 -4.612 1.00 15.17 117 TYR A CA 1
ATOM 803 C C . TYR A 1 117 ? 16.329 27.519 -5.483 1.00 15.39 117 TYR A C 1
ATOM 804 O O . TYR A 1 117 ? 16.063 28.573 -4.962 1.00 14.17 117 TYR A O 1
ATOM 813 N N . ARG A 1 118 ? 16.400 27.304 -6.797 1.00 16.83 118 ARG A N 1
ATOM 814 C CA . ARG A 1 118 ? 16.162 28.268 -7.830 1.00 19.08 118 ARG A CA 1
ATOM 815 C C . ARG A 1 118 ? 15.366 27.650 -8.945 1.00 18.15 118 ARG A C 1
ATOM 816 O O . ARG A 1 118 ? 15.434 26.438 -9.241 1.00 17.40 118 ARG A O 1
ATOM 824 N N . GLY A 1 119 ? 14.649 28.526 -9.605 1.00 16.80 119 GLY A N 1
ATOM 825 C CA . GLY A 1 119 ? 13.980 28.227 -10.838 1.00 15.98 119 GLY A CA 1
ATOM 826 C C . GLY A 1 119 ? 13.091 29.428 -11.126 1.00 15.49 119 GLY A C 1
ATOM 827 O O . GLY A 1 119 ? 13.503 30.563 -10.934 1.00 14.15 119 GLY A O 1
ATOM 828 N N . PHE A 1 120 ? 11.892 29.152 -11.593 1.00 15.07 120 PHE A N 1
ATOM 829 C CA . PHE A 1 120 ? 10.991 30.152 -12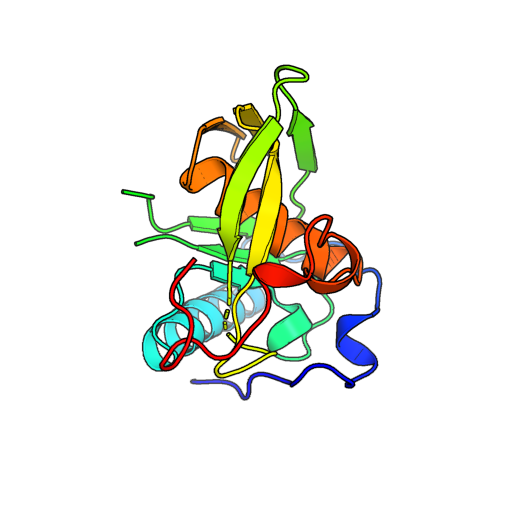.095 1.00 15.04 120 PHE A CA 1
ATOM 830 C C . PHE A 1 120 ? 9.568 29.904 -11.642 1.00 14.00 120 PHE A C 1
ATOM 831 O O . PHE A 1 120 ? 9.111 28.773 -11.560 1.00 13.73 120 PHE A O 1
ATOM 839 N N . ALA A 1 121 ? 8.863 30.983 -11.358 1.00 14.21 121 ALA A N 1
ATOM 840 C CA . ALA A 1 121 ? 7.439 30.946 -11.124 1.00 14.37 121 ALA A CA 1
ATOM 841 C C . ALA A 1 121 ? 6.759 30.825 -12.481 1.00 15.20 121 ALA A C 1
ATOM 842 O O . ALA A 1 121 ? 7.377 30.987 -13.498 1.00 15.42 121 ALA A O 1
ATOM 844 N N . PRO A 1 122 ? 5.493 30.443 -12.504 1.00 15.63 122 PRO A N 1
ATOM 845 C CA . PRO A 1 122 ? 4.906 30.138 -13.806 1.00 16.54 122 PRO A CA 1
ATOM 846 C C . PRO A 1 122 ? 4.737 31.335 -14.709 1.00 18.14 122 PRO A C 1
ATOM 847 O O . PRO A 1 122 ? 4.559 31.147 -15.894 1.00 17.03 122 PRO A O 1
ATOM 851 N N . ASP A 1 123 ? 4.726 32.535 -14.140 1.00 18.85 123 ASP A N 1
ATOM 852 C CA . ASP A 1 123 ? 4.740 33.758 -14.938 1.00 20.52 123 ASP A CA 1
ATOM 853 C C . ASP A 1 123 ? 6.106 34.112 -15.522 1.00 20.39 123 ASP A C 1
ATOM 854 O O . ASP A 1 123 ? 6.204 35.067 -16.237 1.00 21.30 123 ASP A O 1
ATOM 859 N N . GLY A 1 124 ? 7.171 33.373 -15.210 1.00 18.92 124 GLY A N 1
ATOM 860 C CA . GLY A 1 124 ? 8.513 33.698 -15.743 1.00 20.64 124 GLY A CA 1
ATOM 861 C C . GLY A 1 124 ? 9.451 34.410 -14.819 1.00 18.29 124 GLY A C 1
ATOM 862 O O . GLY A 1 124 ? 10.615 34.421 -15.059 1.00 21.88 124 GLY A O 1
ATOM 863 N N . SER A 1 125 ? 8.971 34.932 -13.714 1.00 18.76 125 SER A N 1
ATOM 864 C CA . SER A 1 125 ? 9.843 35.574 -12.785 1.00 21.78 125 SER A CA 1
ATOM 865 C C . SER A 1 125 ? 10.689 34.551 -12.006 1.00 22.84 125 SER A C 1
ATOM 866 O O . SER A 1 125 ? 10.214 33.475 -11.639 1.00 18.86 125 SER A O 1
ATOM 869 N N . PRO A 1 126 ? 11.937 34.903 -11.782 1.00 23.64 126 PRO A N 1
ATOM 870 C CA . PRO A 1 126 ? 12.843 33.993 -11.074 1.00 23.88 126 PRO A CA 1
ATOM 871 C C . PRO A 1 126 ? 12.464 33.805 -9.623 1.00 22.02 126 PRO A C 1
ATOM 872 O O . PRO A 1 126 ? 11.927 34.714 -9.018 1.00 18.95 126 PRO A O 1
ATOM 876 N N . ILE A 1 127 ? 12.778 32.617 -9.088 1.00 18.48 127 ILE A N 1
ATOM 877 C CA . ILE A 1 127 ? 12.631 32.322 -7.687 1.00 17.93 127 ILE A CA 1
ATOM 878 C C . ILE A 1 127 ? 13.980 31.876 -7.180 1.00 17.91 127 ILE A C 1
ATOM 879 O O . ILE A 1 127 ? 14.629 31.046 -7.810 1.00 16.28 127 ILE A O 1
ATOM 884 N N . GLU A 1 128 ? 14.389 32.362 -6.007 1.00 18.49 128 GLU A N 1
ATOM 885 C CA . GLU A 1 128 ? 15.597 31.825 -5.376 1.00 19.91 128 GLU A CA 1
ATOM 886 C C . GLU A 1 128 ? 15.484 32.000 -3.913 1.00 17.86 128 GLU A C 1
ATOM 887 O O . GLU A 1 128 ? 15.230 33.097 -3.446 1.00 17.37 128 GLU A O 1
ATOM 893 N N . ARG A 1 129 ? 15.504 30.876 -3.193 1.00 15.63 129 ARG A N 1
ATOM 894 C CA . ARG A 1 129 ? 15.288 30.867 -1.767 1.00 16.47 129 ARG A CA 1
ATOM 895 C C . ARG A 1 129 ? 16.249 29.982 -1.062 1.00 16.58 129 ARG A C 1
ATOM 896 O O . ARG A 1 129 ? 16.591 28.930 -1.571 1.00 15.59 129 ARG A O 1
ATOM 904 N N . GLU A 1 130 ? 16.591 30.381 0.152 1.00 17.40 130 GLU A N 1
ATOM 905 C CA . GLU A 1 130 ? 17.220 29.467 1.105 1.00 18.07 130 GLU A CA 1
ATOM 906 C C . GLU A 1 130 ? 16.102 28.781 1.862 1.00 19.31 130 GLU A C 1
ATOM 907 O O . GLU A 1 130 ? 15.077 29.402 2.109 1.00 21.57 130 GLU A O 1
ATOM 913 N N . ALA A 1 131 ? 16.247 27.479 2.129 1.00 17.29 131 ALA A N 1
ATOM 914 C CA . ALA A 1 131 ? 15.299 26.823 2.963 1.00 16.87 131 ALA A CA 1
ATOM 915 C C . ALA A 1 131 ? 15.991 25.837 3.912 1.00 16.77 131 ALA A C 1
ATOM 916 O O . ALA A 1 131 ? 17.031 25.286 3.624 1.00 15.02 131 ALA A O 1
ATOM 918 N N . GLU A 1 132 ? 15.325 25.592 5.002 1.00 17.32 132 GLU A N 1
ATOM 919 C CA . GLU A 1 132 ? 15.771 24.642 5.971 1.00 20.38 132 GLU A CA 1
ATOM 920 C C . GLU A 1 132 ? 14.596 23.712 6.470 1.00 17.67 132 GLU A C 1
ATOM 921 O O . GLU A 1 132 ? 13.437 24.023 6.326 1.00 17.24 132 GLU A O 1
ATOM 927 N N . GLY A 1 133 ? 14.966 22.600 7.062 1.00 17.10 133 GLY A N 1
ATOM 928 C CA . GLY A 1 133 ? 14.031 21.724 7.721 1.00 15.91 133 GLY A CA 1
ATOM 929 C C . GLY A 1 133 ? 13.002 21.166 6.748 1.00 15.68 133 GLY A C 1
ATOM 930 O O . GLY A 1 133 ? 13.342 20.721 5.659 1.00 14.32 133 GLY A O 1
ATOM 931 N N . PHE A 1 134 ? 11.737 21.228 7.182 1.00 15.50 134 PHE A N 1
ATOM 932 C CA . PHE A 1 134 ? 10.645 20.651 6.486 1.00 16.17 134 PHE A CA 1
ATOM 933 C C . PHE A 1 134 ? 10.466 21.269 5.076 1.00 15.69 134 PHE A C 1
ATOM 934 O O . PHE A 1 134 ? 10.267 20.531 4.068 1.00 13.66 134 PHE A O 1
ATOM 942 N N . HIS A 1 135 ? 10.562 22.599 5.016 1.00 15.03 135 HIS A N 1
ATOM 943 C CA . HIS A 1 135 ? 10.579 23.310 3.739 1.00 16.94 135 HIS A CA 1
ATOM 944 C C . HIS A 1 135 ? 11.591 22.700 2.756 1.00 15.97 135 HIS A C 1
ATOM 945 O O . HIS A 1 135 ? 11.258 22.331 1.589 1.00 16.15 135 HIS A O 1
ATOM 952 N N . ALA A 1 136 ? 12.833 22.605 3.195 1.00 15.91 136 ALA A N 1
ATOM 953 C CA . ALA A 1 136 ? 13.881 22.048 2.387 1.00 15.22 136 ALA A CA 1
ATOM 954 C C . ALA A 1 136 ? 13.600 20.590 1.996 1.00 15.42 136 ALA A C 1
ATOM 955 O O . ALA A 1 136 ? 13.881 20.172 0.900 1.00 12.82 136 ALA A O 1
ATOM 957 N N . ARG A 1 137 ? 13.039 19.831 2.922 1.00 15.12 137 ARG A N 1
ATOM 958 C CA . ARG A 1 137 ? 12.744 18.403 2.697 1.00 14.54 137 ARG A CA 1
ATOM 959 C C . ARG A 1 137 ? 11.722 18.181 1.583 1.00 13.31 137 ARG A C 1
ATOM 960 O O . ARG A 1 137 ? 11.903 17.394 0.706 1.00 14.06 137 ARG A O 1
ATOM 968 N N . VAL A 1 138 ? 10.649 18.952 1.632 1.00 12.92 138 VAL A N 1
ATOM 969 C CA . VAL A 1 138 ? 9.636 18.900 0.621 1.00 14.42 138 VAL A CA 1
ATOM 970 C C . VAL A 1 138 ? 10.198 19.190 -0.712 1.00 12.19 138 VAL A C 1
ATOM 971 O O . VAL A 1 138 ? 9.947 18.413 -1.650 1.00 14.26 138 VAL A O 1
ATOM 975 N N . VAL A 1 139 ? 11.023 20.232 -0.820 1.00 12.66 139 VAL A N 1
ATOM 976 C CA . VAL A 1 139 ? 11.606 20.588 -2.118 1.00 13.33 139 VAL A CA 1
ATOM 977 C C . VAL A 1 139 ? 12.542 19.507 -2.657 1.00 12.40 139 VAL A C 1
ATOM 978 O O . VAL A 1 139 ? 12.507 19.141 -3.873 1.00 12.28 139 VAL A O 1
ATOM 982 N N . GLN A 1 140 ? 13.334 18.913 -1.754 1.00 12.48 140 GLN A N 1
ATOM 983 C CA . GLN A 1 140 ? 14.202 17.809 -2.162 1.00 12.79 140 GLN A CA 1
ATOM 984 C C . GLN A 1 140 ? 13.414 16.593 -2.646 1.00 12.02 140 GLN A C 1
ATOM 985 O O . GLN A 1 140 ? 13.782 15.986 -3.609 1.00 12.60 140 GLN A O 1
ATOM 991 N N . HIS A 1 141 ? 12.326 16.300 -1.980 1.00 13.55 141 HIS A N 1
ATOM 992 C CA . HIS A 1 141 ? 11.452 15.164 -2.285 1.00 13.98 141 HIS A CA 1
ATOM 993 C C . HIS A 1 141 ? 10.836 15.343 -3.673 1.00 14.32 141 HIS A C 1
ATOM 994 O O . HIS A 1 141 ? 10.926 14.462 -4.511 1.00 12.40 141 HIS A O 1
ATOM 1001 N N . GLU A 1 142 ? 10.279 16.529 -3.915 1.00 13.46 142 GLU A N 1
ATOM 1002 C CA . GLU A 1 142 ? 9.717 16.788 -5.238 1.00 14.36 142 GLU A CA 1
ATOM 1003 C C . GLU A 1 142 ? 10.729 16.815 -6.347 1.00 12.66 142 GLU A C 1
ATOM 1004 O O . GLU A 1 142 ? 10.465 16.366 -7.466 1.00 12.71 142 GLU A O 1
ATOM 1010 N N . TYR A 1 143 ? 11.847 17.438 -6.075 1.00 14.22 143 TYR A N 1
ATOM 1011 C CA . TYR A 1 143 ? 12.944 17.458 -7.023 1.00 14.96 143 TYR A CA 1
ATOM 1012 C C . TYR A 1 143 ? 13.296 16.032 -7.455 1.00 14.43 143 TYR A C 1
ATOM 1013 O O . TYR A 1 143 ? 13.454 15.761 -8.648 1.00 12.08 143 TYR A O 1
ATOM 1022 N N . ASP A 1 144 ? 13.415 15.109 -6.509 1.00 15.13 144 ASP A N 1
ATOM 1023 C CA . ASP A 1 144 ? 13.663 13.686 -6.831 1.00 14.18 144 ASP A CA 1
ATOM 1024 C C . ASP A 1 144 ? 12.748 13.100 -7.877 1.00 14.43 144 ASP A C 1
ATOM 1025 O O . ASP A 1 144 ? 13.195 12.363 -8.749 1.00 13.36 144 ASP A O 1
ATOM 1030 N N . HIS A 1 145 ? 11.456 13.471 -7.822 1.00 13.83 145 HIS A N 1
ATOM 1031 C CA . HIS A 1 145 ? 10.522 13.055 -8.861 1.00 13.20 145 HIS A CA 1
ATOM 1032 C C . HIS A 1 145 ? 10.893 13.500 -10.279 1.00 13.88 145 HIS A C 1
ATOM 1033 O O . HIS A 1 145 ? 10.665 12.783 -11.239 1.00 12.27 145 HIS A O 1
ATOM 1040 N N . LEU A 1 146 ? 11.472 14.671 -10.383 1.00 13.26 146 LEU A N 1
ATOM 1041 C CA . LEU A 1 146 ? 11.842 15.205 -11.685 1.00 14.41 146 LEU A CA 1
ATOM 1042 C C . LEU A 1 146 ? 13.010 14.456 -12.286 1.00 16.91 146 LEU A C 1
ATOM 1043 O O . LEU A 1 146 ? 13.241 14.569 -13.483 1.00 15.17 146 LEU A O 1
ATOM 1048 N N . VAL A 1 147 ? 13.777 13.732 -11.450 1.00 16.46 147 VAL A N 1
ATOM 1049 C CA . VAL A 1 147 ? 14.829 12.877 -11.928 1.00 17.77 147 VAL A CA 1
ATOM 1050 C C . VAL A 1 147 ? 14.549 11.360 -11.825 1.00 19.55 147 VAL A C 1
ATOM 1051 O O . VAL A 1 147 ? 15.469 10.532 -11.946 1.00 19.00 147 VAL A O 1
ATOM 1055 N N . GLY A 1 148 ? 13.280 11.010 -11.695 1.00 18.75 148 GLY A N 1
ATOM 1056 C CA . GLY A 1 148 ? 12.820 9.636 -11.660 1.00 18.95 148 GLY A CA 1
ATOM 1057 C C . GLY A 1 148 ? 13.226 8.860 -10.413 1.00 19.57 148 GLY A C 1
ATOM 1058 O O . GLY A 1 148 ? 13.438 7.666 -10.482 1.00 19.05 148 GLY A O 1
ATOM 1059 N N . ARG A 1 149 ? 13.327 9.531 -9.272 1.00 19.03 149 ARG A N 1
ATOM 1060 C CA . ARG A 1 149 ? 13.734 8.905 -8.001 1.00 20.16 149 ARG A CA 1
ATOM 1061 C C . ARG A 1 149 ? 12.586 8.986 -6.970 1.00 19.18 149 ARG A C 1
ATOM 1062 O O . ARG A 1 149 ? 11.910 10.045 -6.837 1.00 17.71 149 ARG A O 1
ATOM 1070 N N . LEU A 1 150 ? 12.271 7.863 -6.312 1.00 18.17 150 LEU A N 1
ATOM 1071 C CA . LEU A 1 150 ? 11.331 7.829 -5.196 1.00 19.56 150 LEU A CA 1
ATOM 1072 C C . LEU A 1 150 ? 12.007 7.556 -3.865 1.00 17.20 150 LEU A C 1
ATOM 1073 O O . LEU A 1 150 ? 13.100 7.080 -3.831 1.00 16.35 150 LEU A O 1
ATOM 1078 N N . TYR A 1 151 ? 11.310 7.860 -2.776 1.00 15.65 151 TYR A N 1
ATOM 1079 C CA . TYR A 1 151 ? 11.917 7.811 -1.460 1.00 17.09 151 TYR A CA 1
ATOM 1080 C C . TYR A 1 151 ? 12.383 6.410 -0.960 1.00 15.41 151 TYR A C 1
ATOM 1081 O O . TYR A 1 151 ? 13.332 6.374 -0.188 1.00 15.36 151 TYR A O 1
ATOM 1090 N N . PRO A 1 152 ? 11.764 5.309 -1.394 1.00 14.83 152 PRO A N 1
ATOM 1091 C CA . PRO A 1 152 ? 12.330 3.987 -0.940 1.00 16.79 152 PRO A CA 1
ATOM 1092 C C . PRO A 1 152 ? 13.793 3.764 -1.238 1.00 16.04 152 PRO A C 1
ATOM 1093 O O . PRO A 1 152 ? 14.529 3.295 -0.348 1.00 17.93 152 PRO A O 1
ATOM 1097 N N . SER A 1 153 ? 14.244 4.241 -2.388 1.00 15.80 153 SER A N 1
ATOM 1098 C CA . SER A 1 153 ? 15.645 4.198 -2.746 1.00 16.14 153 SER A CA 1
ATOM 1099 C C . SER A 1 153 ? 16.553 5.055 -1.898 1.00 15.90 153 SER A C 1
ATOM 1100 O O . SER A 1 153 ? 17.759 4.924 -1.981 1.00 17.00 153 SER A O 1
ATOM 1103 N N . ARG A 1 154 ? 16.022 5.847 -0.998 1.00 15.84 154 ARG A N 1
ATOM 1104 C CA . ARG A 1 154 ? 16.825 6.582 -0.057 1.00 17.34 154 ARG A CA 1
ATOM 1105 C C . ARG A 1 154 ? 16.698 6.122 1.398 1.00 17.39 154 ARG A C 1
ATOM 1106 O O . ARG A 1 154 ? 17.338 6.685 2.259 1.00 18.09 154 ARG A O 1
ATOM 1114 N N . ILE A 1 155 ? 15.902 5.106 1.667 1.00 16.37 155 ILE A N 1
ATOM 1115 C CA . ILE A 1 155 ? 15.736 4.620 3.065 1.00 18.24 155 ILE A CA 1
ATOM 1116 C C . ILE A 1 155 ? 17.088 3.999 3.491 1.00 18.73 155 ILE A C 1
ATOM 1117 O O . ILE A 1 155 ? 17.647 3.225 2.745 1.00 17.55 155 ILE A O 1
ATOM 1122 N N . GLU A 1 156 ? 17.549 4.340 4.689 1.00 21.29 156 GLU A N 1
ATOM 1123 C CA . GLU A 1 156 ? 18.728 3.701 5.324 1.00 22.57 156 GLU A CA 1
ATOM 1124 C C . GLU A 1 156 ? 18.291 2.734 6.422 1.00 20.20 156 GLU A C 1
ATOM 1125 O O . GLU A 1 156 ? 18.799 1.655 6.483 1.00 24.42 156 GLU A O 1
ATOM 1131 N N . ASN A 1 157 ? 17.309 3.095 7.224 1.00 19.55 157 ASN A N 1
ATOM 1132 C CA . ASN A 1 157 ? 16.779 2.257 8.282 1.00 19.74 157 ASN A CA 1
ATOM 1133 C C . ASN A 1 157 ? 15.402 1.691 7.901 1.00 18.44 157 ASN A C 1
ATOM 1134 O O . ASN A 1 157 ? 14.339 2.344 8.041 1.00 14.79 157 ASN A O 1
ATOM 1139 N N . PHE A 1 158 ? 15.410 0.433 7.453 1.00 18.66 158 PHE A N 1
ATOM 1140 C CA . PHE A 1 158 ? 14.129 -0.218 7.044 1.00 18.94 158 PHE A CA 1
ATOM 1141 C C . PHE A 1 158 ? 13.177 -0.555 8.145 1.00 18.10 158 PHE A C 1
ATOM 1142 O O . PHE A 1 158 ? 12.031 -0.835 7.896 1.00 18.94 158 PHE A O 1
ATOM 1150 N N . ASP A 1 159 ? 13.610 -0.444 9.389 1.00 19.01 159 ASP A N 1
ATOM 1151 C CA . ASP A 1 159 ? 12.686 -0.524 10.497 1.00 20.80 159 ASP A CA 1
ATOM 1152 C C . ASP A 1 159 ? 11.630 0.575 10.548 1.00 19.86 159 ASP A C 1
ATOM 1153 O O . ASP A 1 159 ? 10.611 0.402 11.198 1.00 17.85 159 ASP A O 1
ATOM 1158 N N . THR A 1 160 ? 11.897 1.717 9.899 1.00 19.15 160 THR A N 1
ATOM 1159 C CA . THR A 1 160 ? 11.016 2.880 9.887 1.00 21.78 160 THR A CA 1
ATOM 1160 C C . THR A 1 160 ? 10.045 2.881 8.777 1.00 19.85 160 THR A C 1
ATOM 1161 O O . THR A 1 160 ? 9.242 3.771 8.683 1.00 21.99 160 THR A O 1
ATOM 1165 N N . PHE A 1 161 ? 10.131 1.922 7.886 1.00 18.94 161 PHE A N 1
ATOM 1166 C CA . PHE A 1 161 ? 9.281 1.935 6.700 1.00 17.41 161 PHE A CA 1
ATOM 1167 C C . PHE A 1 161 ? 8.052 1.118 6.998 1.00 18.86 161 PHE A C 1
ATOM 1168 O O . PHE A 1 161 ? 8.179 0.015 7.430 1.00 17.31 161 PHE A O 1
ATOM 1176 N N . GLY A 1 162 ? 6.867 1.630 6.735 1.00 16.00 162 GLY A N 1
ATOM 1177 C CA . GLY A 1 162 ? 5.670 0.947 7.187 1.00 19.91 162 GLY A CA 1
ATOM 1178 C C . GLY A 1 162 ? 4.413 1.747 6.894 1.00 19.52 162 GLY A C 1
ATOM 1179 O O . GLY A 1 162 ? 4.491 2.820 6.300 1.00 17.43 162 GLY A O 1
ATOM 1180 N N . PHE A 1 163 ? 3.270 1.191 7.284 1.00 20.07 163 PHE A N 1
ATOM 1181 C CA . PHE A 1 163 ? 1.987 1.790 7.015 1.00 21.46 163 PHE A CA 1
ATOM 1182 C C . PHE A 1 163 ? 1.752 2.814 8.083 1.00 24.10 163 PHE A C 1
ATOM 1183 O O . PHE A 1 163 ? 2.047 2.550 9.249 1.00 21.93 163 PHE A O 1
ATOM 1191 N N . ASP A 1 164 ? 1.275 3.997 7.665 1.00 25.95 164 ASP A N 1
ATOM 1192 C CA . ASP A 1 164 ? 1.039 5.134 8.557 1.00 30.18 164 ASP A CA 1
ATOM 1193 C C . ASP A 1 164 ? 0.237 4.771 9.823 1.00 31.31 164 ASP A C 1
ATOM 1194 O O . ASP A 1 164 ? 0.576 5.207 10.922 1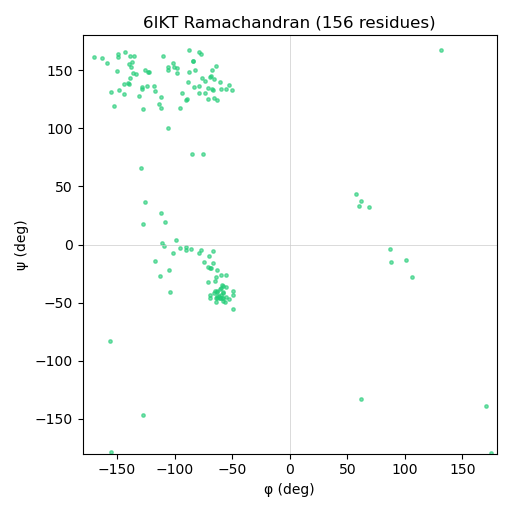.00 30.97 164 ASP A O 1
ATOM 1199 N N . ASP A 1 1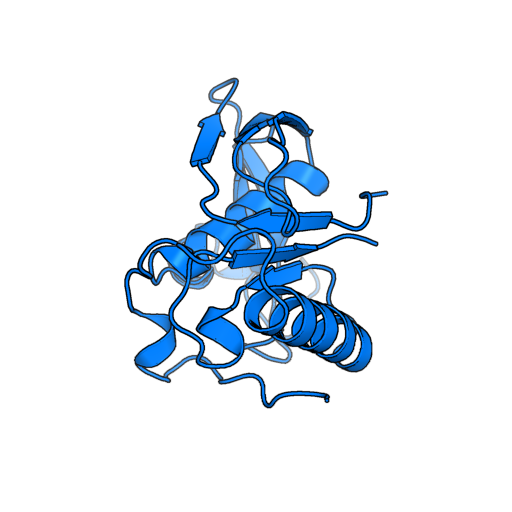65 ? -0.815 3.980 9.649 1.00 33.25 165 ASP A N 1
ATOM 1200 C CA . ASP A 1 165 ? -1.734 3.683 10.756 1.00 40.85 165 ASP A CA 1
ATOM 1201 C C . ASP A 1 165 ? -1.151 2.708 11.775 1.00 40.83 165 ASP A C 1
ATOM 1202 O O . ASP A 1 165 ? -1.632 2.606 12.860 1.00 41.73 165 ASP A O 1
ATOM 1207 N N . VAL A 1 166 ? -0.076 2.032 11.427 1.00 39.52 166 VAL A N 1
ATOM 1208 C CA . VAL A 1 166 ? 0.513 1.059 12.276 1.00 36.50 166 VAL A CA 1
ATOM 1209 C C . VAL A 1 166 ? 1.881 1.477 12.790 1.00 37.61 166 VAL A C 1
ATOM 1210 O O . VAL A 1 166 ? 2.253 1.018 13.835 1.00 35.87 166 VAL A O 1
ATOM 1214 N N . LEU A 1 167 ? 2.647 2.320 12.086 1.00 34.46 167 LEU A N 1
ATOM 1215 C CA . LEU A 1 167 ? 3.998 2.686 12.566 1.00 35.92 167 LEU A CA 1
ATOM 1216 C C . LEU A 1 167 ? 4.100 3.276 13.989 1.00 39.23 167 LEU A C 1
ATOM 1217 O O . LEU A 1 167 ? 3.342 4.153 14.346 1.00 34.94 167 LEU A O 1
ATOM 1222 N N . SER A 1 168 ? 5.064 2.772 14.766 1.00 41.16 168 SER A N 1
ATOM 1223 C CA . SER A 1 168 ? 5.309 3.210 16.176 1.00 48.74 168 SER A CA 1
ATOM 1224 C C . SER A 1 168 ? 6.677 3.873 16.456 1.00 47.06 168 SER A C 1
ATOM 1225 O O . SER A 1 168 ? 6.830 4.506 17.498 1.00 48.89 168 SER A O 1
ATOM 1228 N N . TYR A 1 169 ? 7.639 3.748 15.526 1.00 45.64 169 TYR A N 1
ATOM 1229 C CA . TYR A 1 169 ? 9.037 4.240 15.697 1.00 52.20 169 TYR A CA 1
ATOM 1230 C C . TYR A 1 169 ? 9.270 5.625 16.432 1.00 47.74 169 TYR A C 1
ATOM 1231 O O . TYR A 1 169 ? 8.888 6.672 15.930 1.00 45.30 169 TYR A O 1
#

Sequence (158 aa):
MIRDIIRMGDKRLLRVAPQVTNLGSAELHALVSDMFETMGAAHGVGLAAPQIAVDLQLMVFGFAVPLTALANAQIEPLSDEMENGWEGLSIPGLRAVIPRYRYIRYRGFAPDGSPIEREAEGFHARVVQHEYDHLVGRLYPSRIENFDTFGFDDVLSY

CATH classification: 3.90.45.10

Secondary structure (DSSP, 8-state):
---PPPPTT-GGGGSPPPPP--TT-HHHHHHHHHHHHHHHHTT-SEEEGGGGT--SSEEEE------EEEEEEEEEESSS-EEEEEE---STTEEEEEEEESEEEEEEE-TTS-EEEEEEEHHHHHHHHHHHHHHTT--GGGG-S-GGG-EETTT---

Radius of gyration: 15.1 Å; Cα contacts (8 Å, |Δi|>4): 331; chains: 1; bounding box: 36×36×38 Å

B-factor: mean 22.47, std 9.87, range [11.2, 77.71]

Organism: Xanthomonas oryzae pv. oryzae (strain KACC10331 / KXO85) (NCBI:txid291331)